Protein AF-A0A0B6YZJ6-F1 (afdb_monomer_lite)

Structure (mmCIF, N/CA/C/O backbone):
data_AF-A0A0B6YZJ6-F1
#
_entry.id   AF-A0A0B6YZJ6-F1
#
loop_
_atom_site.group_PDB
_atom_site.id
_atom_site.type_symbol
_atom_site.label_atom_id
_atom_site.label_alt_id
_atom_site.label_comp_id
_atom_site.label_asym_id
_atom_site.label_entity_id
_atom_site.label_seq_id
_atom_site.pdbx_PDB_ins_code
_atom_site.Cartn_x
_atom_site.Cartn_y
_atom_site.Cartn_z
_atom_site.occupancy
_atom_site.B_iso_or_equiv
_atom_site.auth_seq_id
_atom_site.auth_comp_id
_atom_site.auth_asym_id
_atom_site.auth_atom_id
_atom_site.pdbx_PDB_model_num
ATOM 1 N N . ARG A 1 1 ? -9.785 7.420 -2.984 1.00 79.06 1 ARG A N 1
ATOM 2 C CA . ARG A 1 1 ? -11.047 7.704 -3.725 1.00 79.06 1 ARG A CA 1
ATOM 3 C C . ARG A 1 1 ? -10.926 8.964 -4.571 1.00 79.06 1 ARG A C 1
ATOM 5 O O . ARG A 1 1 ? -11.153 8.869 -5.767 1.00 79.06 1 ARG A O 1
ATOM 12 N N . SER A 1 2 ? -10.588 10.121 -3.986 1.00 87.75 2 SER A N 1
ATOM 13 C CA . SER A 1 2 ? -10.121 11.260 -4.794 1.00 87.75 2 SER A CA 1
ATOM 14 C C . SER A 1 2 ? -8.859 10.854 -5.566 1.00 87.75 2 SER A C 1
ATOM 16 O O . SER A 1 2 ? -8.079 10.050 -5.051 1.00 87.75 2 SER A O 1
ATOM 18 N N . LYS A 1 3 ? -8.679 11.382 -6.783 1.00 86.62 3 LYS A N 1
ATOM 19 C CA . LYS A 1 3 ? -7.447 11.225 -7.581 1.00 86.62 3 LYS A CA 1
ATOM 20 C C . LYS A 1 3 ? -6.369 12.245 -7.193 1.00 86.62 3 LYS A C 1
ATOM 22 O O . LYS A 1 3 ? -5.316 12.297 -7.814 1.00 86.62 3 LYS A O 1
ATOM 27 N N . GLU A 1 4 ? -6.639 13.066 -6.183 1.00 96.00 4 GLU A N 1
ATOM 28 C CA . GLU A 1 4 ? -5.693 14.046 -5.673 1.00 96.00 4 GLU A CA 1
ATOM 29 C C . GLU A 1 4 ? -4.565 13.370 -4.886 1.00 96.00 4 GLU A C 1
ATOM 31 O O . GLU A 1 4 ? -4.779 12.769 -3.829 1.00 96.00 4 GLU A O 1
ATOM 36 N N . GLU A 1 5 ? -3.345 13.507 -5.397 1.00 94.06 5 GLU A N 1
ATOM 37 C CA . GLU A 1 5 ? -2.151 12.872 -4.841 1.00 94.06 5 GLU A CA 1
ATOM 38 C C . GLU A 1 5 ? -1.850 13.326 -3.408 1.00 94.06 5 GLU A C 1
ATOM 40 O O . GLU A 1 5 ? -1.530 12.504 -2.552 1.00 94.06 5 GLU A O 1
ATOM 45 N N . LYS A 1 6 ? -2.042 14.614 -3.098 1.00 97.00 6 LYS A N 1
ATOM 46 C CA . LYS A 1 6 ? -1.801 15.151 -1.750 1.00 97.00 6 LYS A CA 1
ATOM 47 C C . LYS A 1 6 ? -2.682 14.487 -0.694 1.00 97.00 6 LYS A C 1
ATOM 49 O O . LYS A 1 6 ? -2.197 14.155 0.383 1.00 97.00 6 LYS A O 1
ATOM 54 N N . LEU A 1 7 ? -3.955 14.238 -1.009 1.00 95.88 7 LEU A N 1
ATOM 55 C CA . LEU A 1 7 ? -4.879 13.546 -0.106 1.00 95.88 7 LEU A CA 1
ATOM 56 C C . LEU A 1 7 ? -4.541 12.057 0.036 1.00 95.88 7 LEU A C 1
ATOM 58 O O . LEU A 1 7 ? -4.682 11.496 1.128 1.00 95.88 7 LE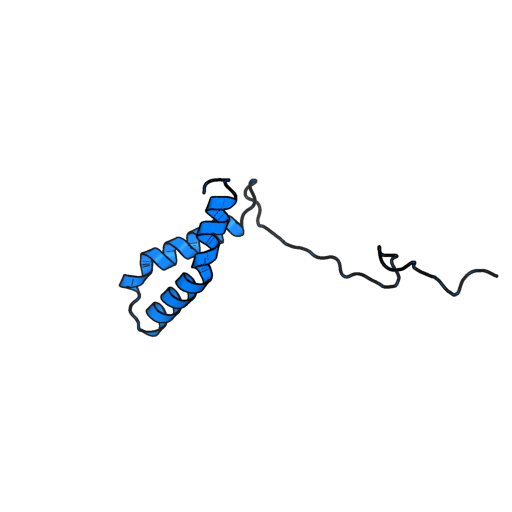U A O 1
ATOM 62 N N . LYS A 1 8 ? -4.073 11.419 -1.047 1.00 94.12 8 LYS A N 1
ATOM 63 C CA . LYS A 1 8 ? -3.547 10.047 -0.999 1.00 94.12 8 LYS A CA 1
ATOM 64 C C . LYS A 1 8 ? -2.350 9.968 -0.045 1.00 94.12 8 LYS A C 1
ATOM 66 O O . LYS A 1 8 ? -2.386 9.172 0.889 1.00 94.12 8 LYS A O 1
ATOM 71 N N . LEU A 1 9 ? -1.344 10.826 -0.224 1.00 95.62 9 LEU A N 1
ATOM 72 C CA . LEU A 1 9 ? -0.151 10.876 0.630 1.00 95.62 9 LEU A CA 1
ATOM 73 C C . LEU A 1 9 ? -0.499 11.194 2.089 1.00 95.62 9 LEU A C 1
ATOM 75 O O . LEU A 1 9 ? -0.019 10.521 3.001 1.00 95.62 9 LEU A O 1
ATOM 79 N N . PHE A 1 10 ? -1.399 12.155 2.307 1.00 96.56 10 PHE A N 1
ATOM 80 C CA . PHE A 1 10 ? -1.903 12.488 3.637 1.00 96.56 10 PHE A CA 1
ATOM 81 C C . PHE A 1 10 ? -2.559 11.287 4.327 1.00 96.56 10 PHE A C 1
ATOM 83 O O . PHE A 1 10 ? -2.398 11.115 5.528 1.00 96.56 10 PHE A O 1
ATOM 90 N N . SER A 1 11 ? -3.292 10.448 3.597 1.00 95.12 11 SER A N 1
ATOM 91 C CA . SER A 1 11 ? -3.906 9.246 4.175 1.00 95.12 11 SER A CA 1
ATOM 92 C C . SER A 1 11 ? -2.865 8.146 4.420 1.00 95.12 11 SER A C 1
ATOM 94 O O . SER A 1 11 ? -2.900 7.481 5.455 1.00 95.12 11 SER A O 1
ATOM 96 N N . LEU A 1 12 ? -1.909 7.980 3.496 1.00 94.81 12 LEU A N 1
ATOM 97 C CA . LEU A 1 12 ? -0.851 6.966 3.567 1.00 94.81 12 LEU A CA 1
ATOM 98 C C . LEU A 1 12 ? 0.075 7.148 4.773 1.00 94.81 12 LEU A C 1
ATOM 100 O O . LEU A 1 12 ? 0.495 6.152 5.357 1.00 94.81 12 LEU A O 1
ATOM 104 N N . GLN A 1 13 ? 0.343 8.387 5.199 1.00 96.94 13 GLN A N 1
ATOM 105 C CA . GLN A 1 13 ? 1.220 8.641 6.351 1.00 96.94 13 GLN A CA 1
ATOM 106 C C . GLN A 1 13 ? 0.707 7.998 7.657 1.00 96.94 13 GLN A C 1
ATOM 108 O O . GLN A 1 13 ? 1.494 7.711 8.555 1.00 96.94 13 GLN A O 1
ATOM 113 N N . PHE A 1 14 ? -0.603 7.745 7.767 1.00 96.81 14 PHE A N 1
ATOM 114 C CA . PHE A 1 14 ? -1.214 7.142 8.954 1.00 96.81 14 PHE A CA 1
ATOM 115 C C . PHE A 1 14 ? -1.322 5.617 8.878 1.00 96.81 14 PHE A C 1
ATOM 117 O O . PHE A 1 14 ? -1.620 4.987 9.893 1.00 96.81 14 PHE A O 1
ATOM 124 N N . VAL A 1 15 ? -1.080 5.007 7.712 1.00 96.38 15 VAL A N 1
ATOM 125 C CA . VAL A 1 15 ? -1.288 3.565 7.503 1.00 96.38 15 VAL A CA 1
ATOM 126 C C . VAL A 1 15 ? -0.459 2.741 8.481 1.00 96.38 15 VAL A C 1
ATOM 128 O O . VAL A 1 15 ? -1.011 1.856 9.124 1.00 96.38 15 VAL A O 1
ATOM 131 N N . SER A 1 16 ? 0.818 3.070 8.683 1.00 96.62 16 SER A N 1
ATOM 132 C CA . SER A 1 16 ? 1.681 2.351 9.633 1.00 96.62 16 SER A CA 1
ATOM 133 C C . SER A 1 16 ? 1.117 2.359 11.061 1.00 96.62 16 SER A C 1
ATOM 135 O O . SER A 1 16 ? 1.062 1.320 11.719 1.00 96.62 16 SER A O 1
ATOM 137 N N . THR A 1 17 ? 0.627 3.511 11.528 1.00 97.44 17 THR A N 1
ATOM 138 C CA . THR A 1 17 ? 0.010 3.664 12.857 1.00 97.44 17 THR A CA 1
ATOM 139 C C . THR A 1 17 ? -1.301 2.887 12.966 1.00 97.44 17 THR A C 1
ATOM 141 O O . THR A 1 17 ? -1.565 2.246 13.983 1.00 97.44 17 THR A O 1
ATOM 144 N N . LEU A 1 18 ? -2.119 2.912 11.913 1.00 96.69 18 LEU A N 1
ATOM 145 C CA . LEU A 1 18 ? -3.396 2.201 11.861 1.00 96.69 18 LEU A CA 1
ATOM 146 C C . LEU A 1 18 ? -3.208 0.680 11.799 1.00 96.69 18 LEU A C 1
ATOM 148 O O . LEU A 1 18 ? -3.954 -0.043 12.455 1.00 96.69 18 LEU A O 1
ATOM 152 N N . VAL A 1 19 ? -2.186 0.193 11.090 1.00 96.88 19 VAL A N 1
ATOM 153 C CA . VAL A 1 19 ? -1.802 -1.227 11.085 1.00 96.88 19 VAL A CA 1
ATOM 154 C C . VAL A 1 19 ? -1.392 -1.671 12.486 1.00 96.88 19 VAL A C 1
ATOM 156 O O . VAL A 1 19 ? -1.889 -2.686 12.969 1.00 96.88 19 VAL A O 1
ATOM 159 N N . TRP A 1 20 ? -0.545 -0.898 13.173 1.00 96.50 20 TRP A N 1
ATOM 160 C CA . TRP A 1 20 ? -0.178 -1.198 14.559 1.00 96.50 20 TRP A CA 1
ATOM 161 C C . TRP A 1 20 ? -1.404 -1.248 15.479 1.00 96.50 20 TRP A C 1
ATOM 163 O O . TRP A 1 20 ? -1.563 -2.202 16.241 1.00 96.50 20 TRP A O 1
ATOM 173 N N . LEU A 1 21 ? -2.294 -0.253 15.382 1.00 95.50 21 LEU A N 1
ATOM 174 C CA . LEU A 1 21 ? -3.508 -0.184 16.195 1.00 95.50 21 LEU A CA 1
ATOM 175 C C . LEU A 1 21 ? -4.416 -1.394 15.942 1.00 95.50 21 LEU A C 1
ATOM 177 O O . LEU A 1 21 ? -4.879 -2.019 16.895 1.00 95.50 21 LEU A O 1
ATOM 181 N N . TYR A 1 22 ? -4.620 -1.755 14.673 1.00 95.38 22 TYR A N 1
ATOM 182 C CA . TYR A 1 22 ? -5.395 -2.930 14.289 1.00 95.38 22 TYR A CA 1
ATOM 183 C C . TYR A 1 22 ? -4.789 -4.216 14.856 1.00 95.38 22 TYR A C 1
ATOM 185 O O . TYR A 1 22 ? -5.486 -4.974 15.527 1.00 95.38 22 TYR A O 1
ATOM 193 N N . LEU A 1 23 ? -3.487 -4.444 14.660 1.00 94.62 23 LEU A N 1
ATOM 194 C CA . LEU A 1 23 ? -2.817 -5.650 15.151 1.00 94.62 23 LEU A CA 1
ATOM 195 C C . LEU A 1 23 ? -2.865 -5.751 16.681 1.00 94.62 23 LEU A C 1
ATOM 197 O O . LEU A 1 23 ? -3.111 -6.834 17.210 1.00 94.62 23 LEU A O 1
ATOM 201 N N . ARG A 1 24 ? -2.718 -4.625 17.389 1.00 94.69 24 ARG A N 1
ATOM 202 C CA . ARG A 1 24 ? -2.870 -4.554 18.849 1.00 94.69 24 ARG A CA 1
ATOM 203 C C . ARG A 1 24 ? -4.299 -4.871 19.306 1.00 94.69 24 ARG A C 1
ATOM 205 O O . ARG A 1 24 ? -4.487 -5.630 20.253 1.00 94.69 24 ARG A O 1
ATOM 212 N N . CYS A 1 25 ? -5.315 -4.314 18.645 1.00 93.25 25 CYS A N 1
ATOM 213 C CA . CYS A 1 25 ? -6.718 -4.654 18.916 1.00 93.25 25 CYS A CA 1
ATOM 214 C C . CYS A 1 25 ? -6.970 -6.158 18.718 1.00 93.25 25 CYS A C 1
ATOM 216 O O . CYS A 1 25 ? -7.636 -6.802 19.532 1.00 93.25 25 CYS A O 1
ATOM 218 N N . VAL A 1 26 ? -6.439 -6.722 17.628 1.00 92.06 26 VAL A N 1
ATOM 219 C CA . VAL A 1 26 ? -6.597 -8.138 17.282 1.00 92.06 26 VAL A CA 1
ATOM 220 C C . VAL A 1 26 ? -5.920 -9.036 18.316 1.00 92.06 26 VAL A C 1
ATOM 222 O O . VAL A 1 26 ? -6.539 -10.015 18.735 1.00 92.06 26 VAL A O 1
ATOM 225 N N . SER A 1 27 ? -4.711 -8.693 18.778 1.00 93.38 27 SER A N 1
ATOM 226 C CA . SER A 1 27 ? -4.005 -9.465 19.811 1.00 93.38 27 SER A CA 1
ATOM 227 C C . SER A 1 27 ? -4.720 -9.446 21.162 1.00 93.38 27 SER A C 1
ATOM 229 O O . SER A 1 27 ? -4.668 -10.430 21.893 1.00 93.38 27 SER A O 1
ATOM 231 N N . ASN A 1 28 ? -5.415 -8.352 21.480 1.00 92.06 28 ASN A N 1
ATOM 232 C CA . ASN A 1 28 ? -6.139 -8.180 22.742 1.00 92.06 28 ASN A CA 1
ATOM 233 C C . ASN A 1 28 ? -7.590 -8.696 22.695 1.00 92.06 28 ASN A C 1
ATOM 235 O O . ASN A 1 28 ? -8.339 -8.503 23.649 1.00 92.06 28 ASN A O 1
ATOM 239 N N . CYS A 1 29 ? -8.014 -9.333 21.596 1.00 85.12 29 CYS A N 1
ATOM 240 C CA . CYS A 1 29 ? -9.400 -9.761 21.366 1.00 85.12 29 CYS A CA 1
ATOM 241 C C . CYS A 1 29 ? -10.443 -8.615 21.360 1.00 85.12 29 CYS A C 1
ATOM 243 O O . CYS A 1 29 ? -11.644 -8.867 21.456 1.00 85.12 29 CYS A O 1
ATOM 245 N N . GLU A 1 30 ? -10.028 -7.365 21.134 1.00 83.81 30 GLU A N 1
ATOM 246 C CA . GLU A 1 30 ? -10.885 -6.163 21.100 1.00 83.81 30 GLU A CA 1
ATOM 247 C C . GLU A 1 30 ? -11.421 -5.858 19.685 1.00 83.81 30 GLU A C 1
ATOM 249 O O . GLU A 1 30 ? -11.529 -4.709 19.250 1.00 83.81 30 GLU A O 1
ATOM 254 N N . LYS A 1 31 ? 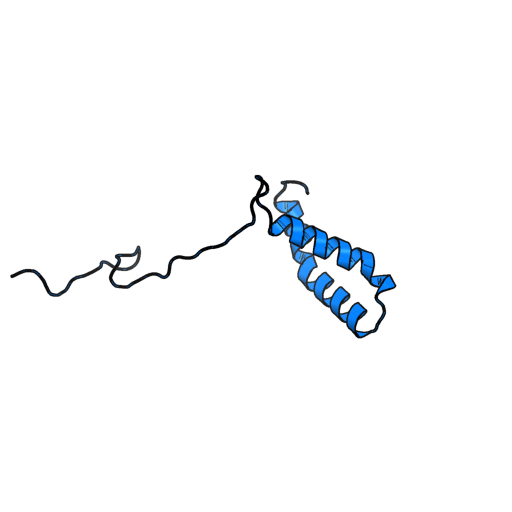-11.783 -6.898 18.925 1.00 71.94 31 LYS A N 1
ATOM 255 C CA . LYS A 1 31 ? -12.086 -6.787 17.481 1.00 71.94 31 LYS A CA 1
ATOM 256 C C . LYS A 1 31 ? -13.211 -5.798 17.149 1.00 71.94 31 LYS A C 1
ATOM 258 O O . LYS A 1 31 ? -13.151 -5.122 16.128 1.00 71.94 31 LYS A O 1
ATOM 263 N N . LYS A 1 32 ? -14.221 -5.670 18.019 1.00 75.56 32 LYS A N 1
ATOM 264 C CA . LYS A 1 32 ? -15.367 -4.765 17.797 1.00 75.56 32 LYS A CA 1
AT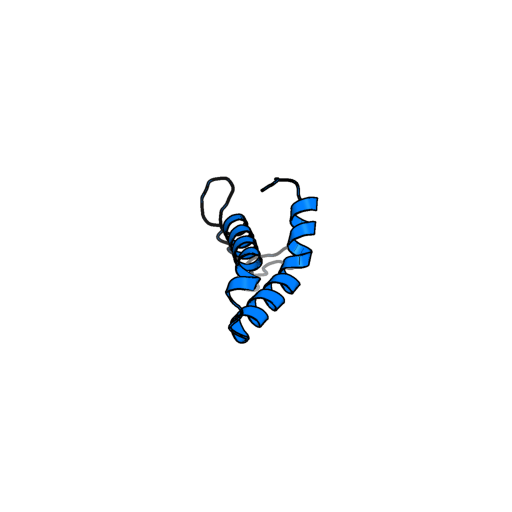OM 265 C C . LYS A 1 32 ? -14.975 -3.283 17.783 1.00 7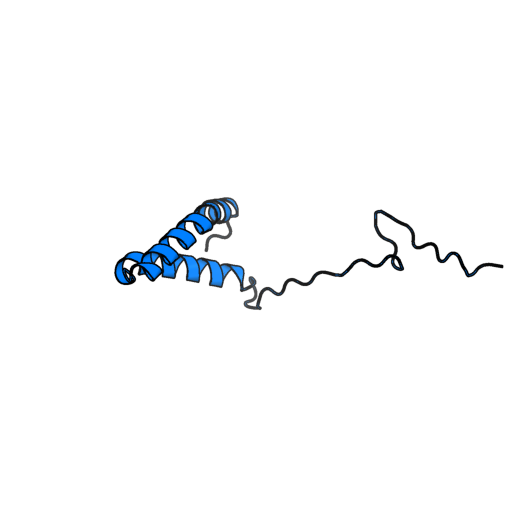5.56 32 LYS A C 1
ATOM 267 O O . LYS A 1 32 ? -15.656 -2.501 17.131 1.00 75.56 32 LYS A O 1
ATOM 272 N N . VAL A 1 33 ? -13.895 -2.909 18.471 1.00 75.88 33 VAL A N 1
ATOM 273 C CA . VAL A 1 33 ? -13.432 -1.514 18.579 1.00 75.88 33 VAL A CA 1
ATOM 274 C C . VAL A 1 33 ? -12.674 -1.078 17.318 1.00 75.88 33 VAL A C 1
ATOM 276 O O . VAL A 1 33 ? -12.689 0.095 16.958 1.00 75.88 33 VAL A O 1
ATOM 279 N N . CYS A 1 34 ? -12.063 -2.024 16.599 1.00 87.12 34 CYS A N 1
ATOM 280 C CA . CYS A 1 34 ? -11.164 -1.747 15.477 1.00 87.12 34 CYS A CA 1
ATOM 281 C C . CYS A 1 34 ? -11.782 -1.987 14.080 1.00 87.12 34 CYS A C 1
ATOM 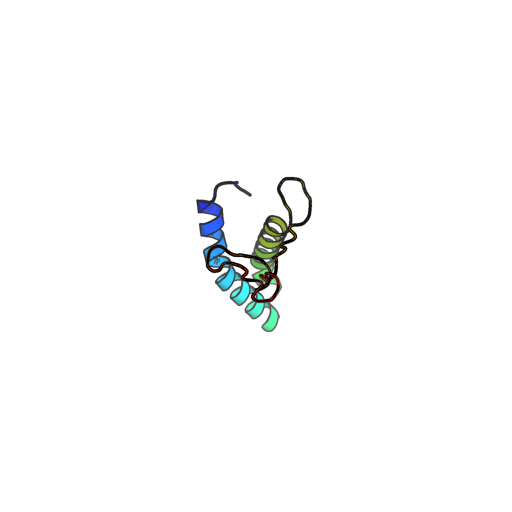283 O O . CYS A 1 34 ? -11.069 -1.903 13.080 1.00 87.12 34 CYS A O 1
ATOM 285 N N . SER A 1 35 ? -13.094 -2.226 13.970 1.00 89.62 35 SER A N 1
ATOM 286 C CA . SER A 1 35 ? -13.765 -2.518 12.686 1.00 89.62 35 SER A CA 1
ATOM 287 C C . SER A 1 35 ? -13.660 -1.380 11.661 1.00 89.62 35 SER A C 1
ATOM 289 O O . SER A 1 35 ? -13.522 -1.622 10.461 1.00 89.62 35 SER A O 1
ATOM 291 N N . GLY A 1 36 ? -13.674 -0.125 12.120 1.00 93.12 36 GLY A N 1
ATOM 292 C CA . GLY A 1 36 ? -13.471 1.041 11.257 1.00 93.12 36 GLY A CA 1
ATOM 293 C C . GLY A 1 36 ? -12.050 1.110 10.691 1.00 93.12 36 GLY A C 1
ATOM 294 O O . GLY A 1 36 ? -11.869 1.410 9.513 1.00 93.12 36 GLY A O 1
ATOM 295 N N . VAL A 1 37 ? -11.051 0.765 11.510 1.00 94.88 37 VAL A N 1
ATOM 296 C CA . VAL A 1 37 ? -9.641 0.703 11.093 1.00 94.88 37 VAL A CA 1
ATOM 297 C C . VAL A 1 37 ? -9.443 -0.412 10.071 1.00 94.88 37 VAL A C 1
ATOM 299 O O . VAL A 1 37 ? -8.828 -0.190 9.033 1.00 94.88 37 VAL A O 1
ATOM 302 N N . GLU A 1 38 ? -10.023 -1.583 10.324 1.00 94.81 38 GLU A N 1
ATOM 303 C CA . GLU A 1 38 ? -10.010 -2.715 9.396 1.00 94.81 38 GLU A CA 1
ATOM 304 C C . GLU A 1 38 ? -10.624 -2.345 8.044 1.00 94.81 38 GLU A C 1
ATOM 306 O O . GLU A 1 38 ? -10.000 -2.531 7.002 1.00 94.81 38 GLU A O 1
ATOM 311 N N . THR A 1 39 ? -11.812 -1.737 8.065 1.00 95.81 39 THR A N 1
ATOM 312 C CA . THR A 1 39 ? -12.514 -1.299 6.851 1.00 95.81 39 THR A CA 1
ATOM 313 C C . THR A 1 39 ? -11.692 -0.273 6.072 1.00 95.81 39 THR A C 1
ATOM 315 O O . THR A 1 39 ? -11.612 -0.342 4.845 1.00 95.81 39 THR A O 1
ATOM 318 N N . PHE A 1 40 ? -11.049 0.667 6.771 1.00 95.50 40 PHE A N 1
ATOM 319 C CA . PHE A 1 40 ? -10.163 1.646 6.150 1.00 95.50 40 PHE A CA 1
ATOM 320 C C . PHE A 1 40 ? -8.960 0.974 5.478 1.00 95.50 40 PHE A C 1
ATOM 322 O O . PHE A 1 40 ? -8.714 1.226 4.298 1.00 95.50 40 PHE A O 1
ATOM 329 N N . LEU A 1 41 ? -8.241 0.099 6.189 1.00 96.19 41 LEU A N 1
ATOM 330 C CA . LEU A 1 41 ? -7.065 -0.599 5.658 1.00 96.19 41 LEU A CA 1
ATOM 331 C C . LEU A 1 41 ? -7.428 -1.488 4.461 1.00 96.19 41 LEU A C 1
ATOM 333 O O . LEU A 1 41 ? -6.717 -1.478 3.456 1.00 96.19 41 LEU A O 1
ATOM 337 N N . LEU A 1 42 ? -8.564 -2.186 4.525 1.00 96.06 42 LEU A N 1
ATOM 338 C CA . LEU A 1 42 ? -9.084 -2.982 3.413 1.00 96.06 42 LEU A CA 1
ATOM 339 C C . LEU A 1 42 ? -9.423 -2.100 2.201 1.00 96.06 42 LEU A C 1
ATOM 341 O O . LEU A 1 42 ? -9.126 -2.451 1.061 1.00 96.06 42 LEU A O 1
ATOM 345 N N . GLY A 1 43 ? -10.013 -0.926 2.442 1.00 94.88 43 GLY A N 1
ATOM 346 C CA . GLY A 1 43 ? -10.302 0.061 1.405 1.00 94.88 43 GLY A CA 1
ATOM 347 C C . GLY A 1 43 ? -9.040 0.615 0.742 1.00 94.88 43 GLY A C 1
ATOM 348 O O . GLY A 1 43 ? -9.010 0.753 -0.479 1.00 94.88 43 GLY A O 1
ATOM 349 N N . VAL A 1 44 ? -7.993 0.896 1.524 1.00 94.81 44 VAL A N 1
ATOM 350 C CA . VAL A 1 44 ? -6.677 1.303 1.005 1.00 94.81 44 VAL A CA 1
ATOM 351 C C . VAL A 1 44 ? -6.085 0.188 0.144 1.00 94.81 44 VAL A C 1
ATOM 353 O O . VAL A 1 44 ? -5.726 0.449 -0.998 1.00 94.81 44 VAL A O 1
ATOM 356 N N . TYR A 1 45 ? -6.060 -1.052 0.639 1.00 95.12 45 TYR A N 1
ATOM 357 C CA . TYR A 1 45 ? -5.568 -2.207 -0.116 1.00 95.12 45 TYR A CA 1
ATOM 358 C C . TYR A 1 45 ? -6.285 -2.359 -1.463 1.00 95.12 45 TYR A C 1
ATOM 360 O O . TYR A 1 45 ? -5.638 -2.381 -2.507 1.00 95.12 45 TYR A O 1
ATOM 368 N N . ASN A 1 46 ? -7.620 -2.373 -1.453 1.00 93.44 46 ASN A N 1
ATOM 369 C CA . ASN A 1 46 ? -8.423 -2.523 -2.667 1.00 93.44 46 ASN A CA 1
ATOM 370 C C . ASN A 1 46 ? -8.168 -1.405 -3.690 1.00 93.44 46 ASN A C 1
ATOM 372 O O . ASN A 1 46 ? -8.240 -1.647 -4.891 1.00 93.44 46 ASN A O 1
ATOM 376 N N . LEU A 1 47 ? -7.881 -0.184 -3.225 1.00 92.12 47 LEU A N 1
ATOM 377 C CA . LEU A 1 47 ? -7.542 0.941 -4.098 1.00 92.12 47 LEU A CA 1
ATOM 378 C C . LEU A 1 47 ? -6.127 0.848 -4.684 1.00 92.12 47 LEU A C 1
ATOM 380 O O . LEU A 1 47 ? -5.909 1.396 -5.760 1.00 92.12 47 LEU A O 1
ATOM 384 N N . GLU A 1 48 ? -5.179 0.205 -4.000 1.00 92.12 48 GLU A N 1
ATOM 385 C CA . GLU A 1 48 ? -3.796 0.069 -4.484 1.00 92.12 48 GLU A CA 1
ATOM 386 C C . GLU A 1 48 ? -3.602 -1.148 -5.395 1.00 92.12 48 GLU A C 1
ATOM 388 O O . GLU A 1 48 ? -2.765 -1.108 -6.290 1.00 92.12 48 GLU A O 1
ATOM 393 N N . ILE A 1 49 ? -4.360 -2.231 -5.201 1.00 93.81 49 ILE A N 1
ATOM 394 C CA . ILE A 1 49 ? -4.161 -3.473 -5.969 1.00 93.81 49 ILE A CA 1
ATOM 395 C C . ILE A 1 49 ? -4.844 -3.490 -7.337 1.00 93.81 49 ILE A C 1
ATOM 397 O O . ILE A 1 49 ? -4.609 -4.411 -8.119 1.00 93.81 49 ILE A O 1
ATOM 401 N N . VAL A 1 50 ? -5.677 -2.495 -7.646 1.00 93.00 50 VAL A N 1
ATOM 402 C CA . VAL A 1 50 ? -6.441 -2.424 -8.897 1.00 93.00 50 VAL A CA 1
ATOM 403 C C . VAL A 1 50 ? -6.080 -1.152 -9.660 1.00 93.00 50 VAL A C 1
ATOM 405 O O . VAL A 1 50 ? -6.092 -0.049 -9.114 1.00 93.00 50 VAL A O 1
ATOM 408 N N . LYS A 1 51 ? -5.773 -1.298 -10.950 1.00 87.81 51 LYS A N 1
ATOM 409 C CA . LYS A 1 51 ? -5.520 -0.186 -11.872 1.00 87.81 51 LYS A CA 1
ATOM 410 C C . LYS A 1 51 ? -6.821 0.526 -12.241 1.00 87.81 51 LYS A C 1
ATOM 412 O O . LYS A 1 51 ? -7.926 0.048 -12.002 1.00 87.81 51 LYS A O 1
ATOM 417 N N . THR A 1 52 ? -6.708 1.678 -12.899 1.00 86.00 52 THR A N 1
ATOM 418 C CA . THR A 1 52 ? -7.880 2.456 -13.337 1.00 86.00 52 THR A CA 1
ATOM 419 C C . THR A 1 52 ? -8.789 1.722 -14.324 1.00 86.00 52 THR A C 1
ATOM 421 O O . THR A 1 52 ? -9.943 2.111 -14.467 1.00 86.00 52 THR A O 1
ATOM 424 N N . ASP A 1 53 ? -8.280 0.699 -15.008 1.00 89.62 53 ASP A N 1
ATOM 425 C CA . ASP A 1 53 ? -9.014 -0.147 -15.956 1.00 89.62 53 ASP A CA 1
ATOM 426 C C . ASP A 1 53 ? -9.635 -1.400 -15.305 1.00 89.62 53 ASP A C 1
ATOM 428 O O . ASP A 1 53 ? -10.262 -2.202 -15.992 1.00 89.62 53 ASP A O 1
ATOM 432 N N . GLY A 1 54 ? -9.482 -1.576 -13.988 1.00 88.88 54 GLY A N 1
ATOM 433 C CA . GLY A 1 54 ? -9.987 -2.742 -13.263 1.00 88.88 54 GLY A CA 1
ATOM 434 C C . GLY A 1 54 ? -9.057 -3.958 -13.283 1.00 88.88 54 GLY A C 1
ATOM 435 O O . GLY A 1 54 ? -9.374 -4.966 -12.652 1.00 88.88 54 GLY A O 1
ATOM 436 N N . THR A 1 55 ? -7.912 -3.887 -13.967 1.00 93.12 55 THR A N 1
ATOM 437 C CA . THR A 1 55 ? -6.920 -4.971 -13.960 1.00 93.12 55 THR A CA 1
ATOM 438 C C . THR A 1 55 ? -6.072 -4.933 -12.685 1.00 93.12 55 THR A C 1
ATOM 440 O O . THR A 1 55 ? -5.893 -3.863 -12.094 1.00 93.12 55 THR A O 1
ATOM 443 N N . PRO A 1 56 ? -5.530 -6.074 -12.222 1.00 93.88 56 PRO A N 1
ATOM 444 C CA . PRO A 1 56 ? -4.650 -6.075 -11.063 1.00 93.88 56 PRO A CA 1
ATOM 445 C C . PRO A 1 56 ? -3.347 -5.319 -11.352 1.00 93.88 56 PRO A C 1
ATOM 447 O O . PRO A 1 56 ? -2.781 -5.379 -12.451 1.00 93.88 56 PRO A O 1
ATOM 450 N N . VAL A 1 57 ? -2.837 -4.626 -10.339 1.00 93.81 57 VAL A N 1
ATOM 451 C CA . VAL A 1 57 ? -1.475 -4.091 -10.349 1.00 93.81 57 VAL A CA 1
ATOM 452 C C . VAL A 1 57 ? -0.501 -5.263 -10.227 1.00 93.81 57 VAL A C 1
ATOM 454 O O . VAL A 1 57 ? -0.522 -6.006 -9.250 1.00 93.81 57 VAL A O 1
ATOM 457 N N . VAL A 1 58 ? 0.341 -5.438 -11.246 1.00 93.00 58 VAL A N 1
ATOM 458 C CA . VAL A 1 58 ? 1.428 -6.423 -11.273 1.00 93.00 58 VAL A CA 1
ATOM 459 C C . VAL A 1 58 ? 2.709 -5.657 -11.553 1.00 93.00 58 VAL A C 1
ATOM 461 O O . VAL A 1 58 ? 2.915 -5.175 -12.667 1.00 93.00 58 VAL A O 1
ATOM 464 N N . GLU A 1 59 ? 3.546 -5.530 -10.531 1.00 91.38 59 GLU A N 1
ATOM 465 C CA . GLU A 1 59 ? 4.864 -4.915 -10.646 1.00 91.38 59 GLU A CA 1
ATOM 466 C C . GLU A 1 59 ? 5.862 -5.960 -11.148 1.00 91.38 59 GLU A C 1
ATOM 468 O O . GLU A 1 59 ? 5.934 -7.080 -10.640 1.00 91.38 59 GLU A O 1
ATOM 473 N N . SER A 1 60 ? 6.614 -5.617 -12.188 1.00 93.69 60 SER A N 1
ATOM 474 C CA . SER A 1 60 ? 7.632 -6.487 -12.772 1.00 93.69 60 SER A CA 1
ATOM 475 C C . SER A 1 60 ? 8.897 -5.688 -12.999 1.00 93.69 60 SER A C 1
ATOM 477 O O . SER A 1 60 ? 8.879 -4.632 -13.627 1.00 93.69 60 SER A O 1
ATOM 479 N N . TYR A 1 61 ? 10.005 -6.222 -12.504 1.00 94.75 61 TYR A N 1
ATOM 480 C CA . TYR A 1 61 ? 11.311 -5.596 -12.624 1.00 94.75 61 TYR A CA 1
ATOM 481 C C . TYR A 1 61 ? 12.215 -6.471 -13.479 1.00 94.75 61 TYR A C 1
ATOM 483 O O . TYR A 1 61 ? 12.208 -7.698 -13.376 1.00 94.75 61 TYR A O 1
ATOM 491 N N . CYS A 1 62 ? 12.997 -5.829 -14.339 1.00 92.44 62 CYS A N 1
ATOM 492 C CA . CYS A 1 62 ? 13.986 -6.515 -15.150 1.00 92.44 62 CYS A CA 1
ATOM 493 C C . CYS A 1 62 ? 15.298 -6.599 -14.372 1.00 92.44 62 CYS A C 1
ATOM 495 O O . CYS A 1 62 ? 15.813 -5.577 -13.917 1.00 92.44 62 CYS A O 1
ATOM 497 N N . ILE A 1 63 ? 15.844 -7.806 -14.236 1.00 93.31 63 ILE A N 1
ATOM 498 C CA . ILE A 1 63 ? 17.162 -7.995 -13.636 1.00 93.31 63 ILE A CA 1
ATOM 499 C C . ILE A 1 63 ? 18.216 -7.476 -14.624 1.00 93.31 63 ILE A C 1
ATOM 501 O O . ILE A 1 63 ? 18.289 -7.981 -15.751 1.00 93.31 63 ILE A O 1
ATOM 505 N N . PRO A 1 64 ? 19.027 -6.467 -14.251 1.00 92.19 64 PRO A N 1
ATOM 506 C CA . PRO A 1 64 ? 20.092 -5.992 -15.117 1.00 92.19 64 PRO A CA 1
ATOM 507 C C . PRO A 1 64 ? 21.150 -7.087 -15.278 1.00 92.19 64 PRO A C 1
ATOM 509 O O . PRO A 1 64 ? 21.436 -7.843 -14.351 1.00 92.19 64 PRO A O 1
ATOM 512 N N . THR A 1 65 ? 21.751 -7.168 -16.461 1.00 88.31 65 THR A N 1
ATOM 513 C CA . THR A 1 65 ? 22.808 -8.142 -16.759 1.00 88.31 65 THR A CA 1
ATOM 514 C C . THR A 1 65 ? 24.044 -7.416 -17.258 1.00 88.31 65 THR A C 1
ATOM 516 O O . THR A 1 65 ? 23.932 -6.403 -17.941 1.00 88.31 65 THR A O 1
ATOM 519 N N . ILE A 1 66 ? 25.231 -7.937 -16.944 1.00 86.69 66 ILE A N 1
ATOM 520 C CA . ILE A 1 66 ? 26.492 -7.349 -17.421 1.00 86.69 66 ILE A CA 1
ATOM 521 C C . ILE A 1 66 ? 26.629 -7.466 -18.952 1.00 86.69 66 ILE A C 1
ATOM 523 O O . ILE A 1 66 ? 27.148 -6.566 -19.613 1.00 86.69 66 ILE A O 1
ATOM 527 N N . ASN A 1 67 ? 26.058 -8.532 -19.525 1.00 86.50 67 ASN A N 1
ATOM 528 C CA . ASN A 1 67 ? 26.029 -8.797 -20.966 1.00 86.50 67 ASN A CA 1
ATOM 529 C C . ASN A 1 67 ? 25.151 -7.809 -21.749 1.00 86.50 67 ASN A C 1
ATOM 531 O O . ASN A 1 67 ? 25.231 -7.776 -22.974 1.00 86.50 67 ASN A O 1
ATOM 535 N N . LYS A 1 68 ? 24.312 -7.023 -21.064 1.00 88.38 68 LYS A N 1
ATOM 536 C CA . LYS A 1 68 ? 23.503 -5.960 -21.657 1.00 88.38 68 LYS A CA 1
ATOM 537 C C . LYS A 1 68 ? 24.042 -4.607 -21.202 1.00 88.38 68 LYS A C 1
ATOM 539 O O . LYS A 1 68 ? 24.192 -4.378 -20.005 1.00 88.38 68 LYS A O 1
ATOM 544 N N . ALA A 1 69 ? 24.305 -3.710 -22.149 1.00 90.25 69 ALA A N 1
ATOM 545 C CA . ALA A 1 69 ? 24.824 -2.391 -21.822 1.00 90.25 69 ALA A CA 1
ATOM 546 C C . ALA A 1 69 ? 23.781 -1.644 -20.983 1.00 90.25 69 ALA A C 1
ATOM 548 O O . ALA A 1 69 ? 22.573 -1.757 -21.225 1.00 90.25 69 ALA A O 1
ATOM 549 N N . SER A 1 70 ? 24.242 -0.906 -19.982 1.00 91.50 70 SER A N 1
ATOM 550 C CA . SER A 1 70 ? 23.397 -0.075 -19.129 1.00 91.50 70 SER A CA 1
ATOM 551 C C . SER A 1 70 ? 23.850 1.380 -19.196 1.00 91.50 70 SER A C 1
ATOM 553 O O . SER A 1 70 ? 24.878 1.697 -19.786 1.00 91.50 70 SER A O 1
ATOM 555 N N . ILE A 1 71 ? 23.108 2.275 -18.542 1.00 93.06 71 ILE A N 1
ATOM 556 C CA . ILE A 1 71 ? 23.496 3.688 -18.415 1.00 93.06 71 ILE A CA 1
ATOM 557 C C . ILE A 1 71 ? 24.843 3.886 -17.693 1.00 93.06 71 ILE A C 1
ATOM 559 O O . ILE A 1 71 ? 25.411 4.970 -17.770 1.00 93.06 71 ILE A O 1
ATOM 563 N N . TYR A 1 72 ? 25.343 2.862 -16.992 1.00 92.44 72 TYR A N 1
ATOM 564 C CA . TYR A 1 72 ? 26.587 2.915 -16.222 1.00 92.44 72 TYR A CA 1
ATOM 565 C C . TYR A 1 7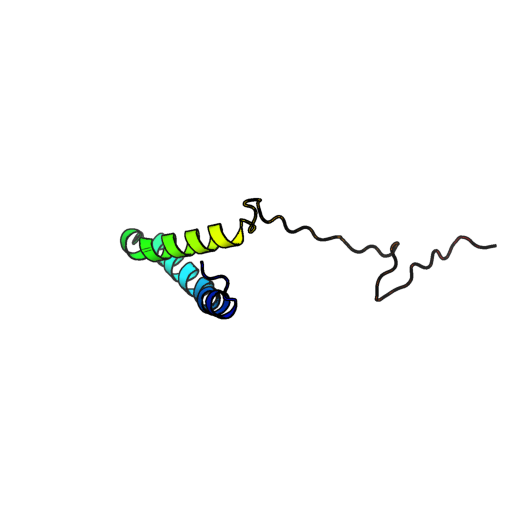2 ? 27.735 2.113 -16.846 1.00 92.44 72 TYR A C 1
ATOM 567 O O . TYR A 1 72 ? 28.874 2.264 -16.408 1.00 92.44 72 TYR A O 1
ATOM 575 N N . HIS A 1 73 ? 27.471 1.246 -17.833 1.00 90.62 73 HIS A N 1
ATOM 576 C CA . HIS A 1 73 ? 28.512 0.412 -18.440 1.00 90.62 73 HIS A CA 1
ATOM 577 C C . HIS A 1 73 ? 28.188 0.007 -19.879 1.00 90.62 73 HIS A C 1
ATOM 579 O O . HIS A 1 73 ? 27.057 -0.340 -20.215 1.00 90.62 73 HIS A O 1
ATOM 585 N N . GLU A 1 74 ? 29.218 -0.038 -20.716 1.00 87.75 74 GLU A N 1
ATOM 586 C CA . GLU A 1 74 ? 29.143 -0.652 -22.040 1.00 87.75 74 GLU A CA 1
ATOM 587 C C . GLU A 1 74 ? 29.399 -2.162 -21.941 1.00 87.75 74 GLU A C 1
ATOM 589 O O . GLU A 1 74 ? 30.279 -2.614 -21.201 1.00 87.75 74 GLU A O 1
ATOM 594 N N . SER A 1 75 ? 28.661 -2.964 -22.711 1.00 75.44 75 SER A N 1
ATOM 595 C CA . SER A 1 75 ? 28.932 -4.398 -22.839 1.00 75.44 75 SER A CA 1
ATOM 596 C C . SER A 1 75 ? 30.128 -4.615 -23.745 1.00 75.44 75 SER A C 1
ATOM 598 O O . SER A 1 75 ? 29.993 -4.739 -24.961 1.00 75.44 75 SER A O 1
ATOM 600 N N . ARG A 1 76 ? 31.319 -4.683 -23.158 1.00 68.06 76 ARG A N 1
ATOM 601 C CA . ARG A 1 76 ? 32.486 -5.143 -23.901 1.00 68.06 76 ARG A CA 1
ATOM 602 C C . ARG A 1 76 ? 32.430 -6.664 -24.000 1.00 68.06 76 ARG A C 1
ATOM 604 O O . ARG A 1 76 ? 32.799 -7.362 -23.060 1.00 68.06 76 ARG A O 1
ATOM 611 N N . LEU A 1 77 ? 32.004 -7.181 -25.150 1.00 62.78 77 LEU A N 1
ATOM 612 C CA . LEU A 1 77 ? 32.422 -8.509 -25.602 1.00 62.78 77 LEU A CA 1
ATOM 613 C C . LEU A 1 77 ? 33.942 -8.452 -25.849 1.00 62.78 77 LEU A C 1
ATOM 615 O O . LEU A 1 77 ? 34.391 -8.334 -26.983 1.00 62.78 77 LEU A O 1
ATOM 619 N N . HIS A 1 78 ? 34.757 -8.480 -24.790 1.00 58.56 78 HIS A N 1
ATOM 620 C CA . HIS A 1 78 ? 36.193 -8.722 -24.933 1.00 58.56 78 HIS A CA 1
ATOM 621 C C . HIS A 1 78 ? 36.368 -10.200 -25.310 1.00 58.56 78 HIS A C 1
ATOM 623 O O . HIS A 1 78 ? 36.481 -11.059 -24.439 1.00 58.56 78 HIS A O 1
ATOM 629 N N . GLY A 1 79 ? 36.309 -10.496 -26.612 1.00 58.72 79 GLY A N 1
ATOM 630 C CA . GLY A 1 79 ? 36.542 -11.845 -27.128 1.00 58.72 79 GLY A CA 1
ATOM 631 C C . GLY A 1 79 ? 36.246 -12.105 -28.608 1.00 58.72 79 GLY A C 1
ATOM 632 O O . GLY A 1 79 ? 36.558 -13.199 -29.061 1.00 58.72 79 GLY A O 1
ATOM 633 N N . VAL A 1 80 ? 35.671 -11.169 -29.378 1.00 56.31 80 VAL A N 1
ATOM 634 C CA . VAL A 1 80 ? 35.470 -11.369 -30.829 1.00 56.31 80 VAL A CA 1
ATOM 635 C C . VAL A 1 80 ? 35.767 -10.088 -31.607 1.00 56.31 80 VAL A C 1
ATOM 637 O O . VAL A 1 80 ? 34.855 -9.346 -31.944 1.00 56.31 80 VAL A O 1
ATOM 640 N N . THR A 1 81 ? 37.045 -9.854 -31.885 1.00 46.44 81 THR A N 1
ATOM 641 C CA . THR A 1 81 ? 37.553 -9.205 -33.106 1.00 46.44 81 THR A CA 1
ATOM 642 C C . THR A 1 81 ? 39.049 -9.504 -33.170 1.00 46.44 81 THR A C 1
ATOM 644 O O . THR A 1 81 ? 39.762 -9.077 -32.267 1.00 46.44 81 THR A O 1
ATOM 647 N N . GLU A 1 82 ? 39.409 -10.282 -34.197 1.00 39.38 82 GLU A N 1
ATOM 648 C CA . GLU A 1 82 ? 40.709 -10.442 -34.888 1.00 39.38 82 GLU A CA 1
ATOM 649 C C . GLU A 1 82 ? 42.017 -10.441 -34.079 1.00 39.38 82 GLU A C 1
ATOM 651 O O . GLU A 1 82 ? 42.405 -9.400 -33.508 1.00 39.38 82 GLU A O 1
#

Secondary structure (DSSP, 8-state):
----HHHHHHHHTTHHHHHHHHHHHHHTT-GGGSHHHHHHHHHHHHHHSB-TTSPBP----PPP-TTS-BTTB----TT---

Foldseek 3Di:
DDPDVVVVVVLVVCLVVLVVVCVVCVVVVVNVVNVVSVVVNVVNVVVQQADPVRDGDDDDDDDDDLCDADPVGDRDPPPDDD

Sequence (82 aa):
RSKEEKLKLFSLQFVSTLVWLYLRCVSNCEKKVCSGVETFLLGVYNLEIVKTDGTPVVESYCIPTINKASIYHESRLHGVTE

Organism: NCBI:txid1028688

pLDDT: mean 88.63, std 11.61, range [39.38, 97.44]

Radius of gyration: 22.61 Å; chains: 1; bounding box: 56×27×58 Å

InterPro domains:
  IPR018619 Hyccin [PF09790] (1-76)
  IPR018619 Hyccin [PTHR31220] (1-76)